Protein AF-A0A673GM98-F1 (afdb_monomer_lite)

Foldseek 3Di:
DVPVVVCVVCVVVVCCQAVPVQCDGNHHHVVVVVVVVVVVVVVVCVVVVVVVVVVVVVVVVADPPDGPDCVVVVCVPPVVVVVVCVVVVVVVVVVVVVVVPD

Sequence (102 aa):
MAKEDEKKETGEWKEFFWNPRTHELLGRTASSWGLILLFYLIFYTFLAGMFCLTMYVMLLTLDDYQPTWQDRLATPEKYKFVNLQFVTTTMSSICVLGTIHT

InterPro domains:
  IPR000402 Sodium/potassium-transporting ATPase subunit beta [PF00287] (4-76)
  IPR000402 Sodium/potassium-transporting ATPase subunit beta [PS00390] (13-33)
  IPR000402 Sodium/potassium-transporting ATPase subunit beta [PTHR11523] (5-76)
  IPR038702 Sodium/potassium-transporting ATPase subunit beta superfamily [G3DSA:2.60.40.1660] (2-94)

Radius of gyration: 34.13 Å; chains: 1; bounding box: 79×45×62 Å

Structure (mmCIF, N/CA/C/O backbone):
data_AF-A0A673GM98-F1
#
_entry.id   AF-A0A673GM98-F1
#
loop_
_atom_site.group_PDB
_atom_site.id
_atom_site.type_symbol
_atom_site.label_atom_id
_atom_site.label_alt_id
_atom_site.label_comp_id
_atom_site.label_asym_id
_atom_site.label_entity_id
_atom_site.label_seq_id
_atom_site.pdbx_PDB_ins_code
_atom_site.Cartn_x
_atom_site.Cartn_y
_atom_site.Cartn_z
_atom_site.occupancy
_atom_site.B_iso_or_equiv
_atom_site.auth_seq_id
_atom_site.auth_comp_id
_atom_site.auth_asym_id
_atom_site.auth_atom_id
_atom_site.pdbx_PDB_model_num
ATOM 1 N N . MET A 1 1 ? 16.444 -35.342 -35.842 1.00 52.28 1 MET A N 1
ATOM 2 C CA . MET A 1 1 ? 16.172 -34.044 -36.496 1.00 52.28 1 MET A CA 1
ATOM 3 C C . MET A 1 1 ? 15.362 -33.087 -35.608 1.00 52.28 1 MET A C 1
ATOM 5 O O . MET A 1 1 ? 15.507 -31.897 -35.782 1.00 52.28 1 MET A O 1
ATOM 9 N N . ALA A 1 2 ? 14.651 -33.547 -34.566 1.00 56.38 2 ALA A N 1
ATOM 10 C CA . ALA A 1 2 ? 13.834 -32.699 -33.675 1.00 56.38 2 ALA A CA 1
ATOM 11 C C . ALA A 1 2 ? 14.573 -31.747 -32.692 1.00 56.38 2 ALA A C 1
ATOM 13 O O . ALA A 1 2 ? 13.933 -31.162 -31.832 1.00 56.38 2 ALA A O 1
ATOM 14 N N . LYS A 1 3 ? 15.906 -31.601 -32.756 1.00 59.34 3 LYS A N 1
ATOM 15 C CA . LYS A 1 3 ? 16.669 -30.745 -31.813 1.00 59.34 3 LYS A CA 1
ATOM 16 C C . LYS A 1 3 ? 17.007 -29.357 -32.362 1.00 59.34 3 LYS A C 1
ATOM 18 O O . LYS A 1 3 ? 17.503 -28.519 -31.615 1.00 59.34 3 LYS A O 1
ATOM 23 N N . GLU A 1 4 ? 16.791 -29.124 -33.654 1.00 61.00 4 GLU A N 1
ATOM 24 C CA . GLU A 1 4 ? 17.175 -27.866 -34.303 1.00 61.00 4 GLU A CA 1
ATOM 25 C C . GLU A 1 4 ? 16.036 -26.840 -34.320 1.00 61.00 4 GLU A C 1
ATOM 27 O O . GLU A 1 4 ? 16.315 -25.645 -34.260 1.00 61.00 4 GLU A O 1
ATOM 32 N N . ASP A 1 5 ? 14.778 -27.286 -34.306 1.00 61.06 5 ASP A N 1
ATOM 33 C CA . ASP A 1 5 ? 13.604 -26.404 -34.354 1.00 61.06 5 ASP A CA 1
ATOM 34 C C . ASP A 1 5 ? 13.316 -25.754 -32.990 1.00 61.06 5 ASP A C 1
ATOM 36 O O . ASP A 1 5 ? 13.148 -24.538 -32.918 1.00 61.06 5 ASP A O 1
ATOM 40 N N . GLU A 1 6 ? 13.430 -26.507 -31.884 1.00 60.66 6 GLU A N 1
ATOM 41 C CA . GLU A 1 6 ? 13.336 -25.943 -30.524 1.00 60.66 6 GLU A CA 1
ATOM 42 C C . GLU A 1 6 ? 14.423 -24.890 -30.260 1.00 60.66 6 GLU A C 1
ATOM 44 O O . GLU A 1 6 ? 14.197 -23.903 -29.559 1.00 60.66 6 GLU A O 1
ATOM 49 N N . LYS A 1 7 ? 15.621 -25.069 -30.834 1.00 59.94 7 LYS A N 1
ATOM 50 C CA . LYS A 1 7 ? 16.749 -24.144 -30.650 1.00 59.94 7 LYS A CA 1
ATOM 51 C C . LYS A 1 7 ? 16.572 -22.835 -31.424 1.00 59.94 7 LYS A C 1
ATOM 53 O O . LYS A 1 7 ? 17.118 -21.819 -31.000 1.00 59.94 7 LYS A O 1
ATOM 58 N N . LYS A 1 8 ? 15.834 -22.859 -32.539 1.00 60.38 8 LYS A N 1
ATOM 59 C CA . LYS A 1 8 ? 15.504 -21.670 -33.339 1.00 60.38 8 LYS A CA 1
ATOM 60 C C . LYS A 1 8 ? 14.371 -20.872 -32.702 1.00 60.38 8 LYS A C 1
ATOM 62 O O . LYS A 1 8 ? 14.539 -19.672 -32.528 1.00 60.38 8 LYS A O 1
ATOM 67 N N . GLU A 1 9 ? 13.300 -21.531 -32.251 1.00 60.59 9 GLU A N 1
ATOM 68 C CA . GLU A 1 9 ? 12.210 -20.850 -31.530 1.00 60.59 9 GLU A CA 1
ATOM 69 C C . GLU A 1 9 ? 12.688 -20.244 -30.206 1.00 60.59 9 GLU A C 1
ATOM 71 O O . GLU A 1 9 ? 12.429 -19.076 -29.925 1.00 60.59 9 GLU A O 1
ATOM 76 N N . THR A 1 10 ? 13.445 -20.998 -29.401 1.00 61.91 10 THR A N 1
ATOM 77 C CA . THR A 1 10 ? 14.012 -20.461 -28.150 1.00 61.91 10 THR A CA 1
ATOM 78 C C . THR A 1 10 ? 15.080 -19.401 -28.400 1.00 61.91 10 THR A C 1
ATOM 80 O O . THR A 1 10 ? 15.248 -18.514 -27.566 1.00 61.91 10 THR A O 1
ATOM 83 N N . GLY A 1 11 ? 15.785 -19.475 -29.533 1.00 63.91 11 GLY A N 1
ATOM 84 C CA . GLY A 1 11 ? 16.722 -18.457 -29.997 1.00 63.91 11 GLY A CA 1
ATOM 85 C C . GLY A 1 11 ? 16.014 -17.141 -30.290 1.00 63.91 11 GLY A C 1
ATOM 86 O O . GLY A 1 11 ? 16.305 -16.154 -29.626 1.00 63.91 11 GLY A O 1
ATOM 87 N N . GLU A 1 12 ? 15.021 -17.142 -31.180 1.00 66.31 12 GLU A N 1
ATOM 88 C CA . GLU A 1 12 ? 14.277 -15.933 -31.556 1.00 66.31 12 GLU A CA 1
ATOM 89 C C . GLU A 1 12 ? 13.519 -15.308 -30.381 1.00 66.31 12 GLU A C 1
ATOM 91 O O . GLU A 1 12 ? 13.569 -14.094 -30.196 1.00 66.31 12 GLU A O 1
ATOM 96 N N . TRP A 1 13 ? 12.863 -16.108 -29.533 1.00 62.00 13 TRP A N 1
ATOM 97 C CA . TRP A 1 13 ? 12.127 -15.576 -28.378 1.00 62.00 13 TRP A CA 1
ATOM 98 C C . TRP A 1 13 ? 13.064 -14.940 -27.347 1.00 62.00 13 TRP A C 1
ATOM 100 O O . TRP A 1 13 ? 12.772 -13.892 -26.770 1.00 62.00 13 TRP A O 1
ATOM 110 N N . LYS A 1 14 ? 14.226 -15.558 -27.127 1.00 63.06 14 LYS A N 1
ATOM 111 C CA . LYS A 1 14 ? 15.236 -15.056 -26.195 1.00 63.06 14 LYS A CA 1
ATOM 112 C C . LYS A 1 14 ? 15.997 -13.865 -26.766 1.00 63.06 14 LYS A C 1
ATOM 114 O O . LYS A 1 14 ? 16.395 -13.009 -25.990 1.00 63.06 14 LYS A O 1
ATOM 119 N N . GLU A 1 15 ? 16.154 -13.781 -28.080 1.00 62.91 15 GLU A N 1
ATOM 120 C CA . GLU A 1 15 ? 16.800 -12.673 -28.791 1.00 62.91 15 GLU A CA 1
ATOM 121 C C . GLU A 1 15 ? 15.861 -11.458 -28.928 1.00 62.91 15 GLU A C 1
ATOM 123 O O . GLU A 1 15 ? 16.315 -10.320 -28.826 1.00 62.91 15 GLU A O 1
ATOM 128 N N . PHE A 1 16 ? 14.540 -11.683 -29.009 1.00 63.53 16 PHE A N 1
ATOM 129 C CA . PHE A 1 16 ? 13.502 -10.648 -28.881 1.00 63.53 16 PHE A CA 1
ATOM 130 C C . PHE A 1 16 ? 13.454 -10.041 -27.469 1.00 63.53 16 PHE A C 1
ATOM 132 O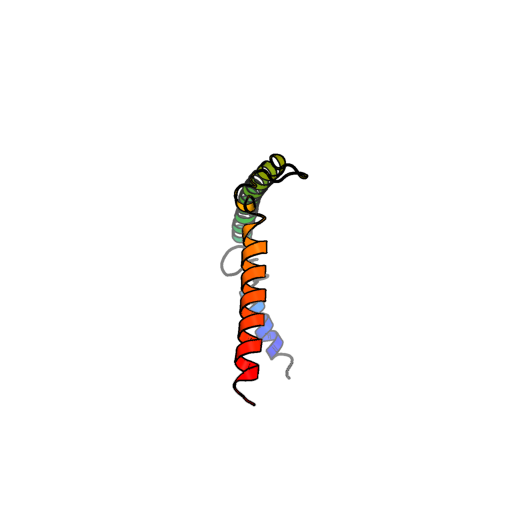 O . PHE A 1 16 ? 13.252 -8.836 -27.302 1.00 63.53 16 PHE A O 1
ATOM 139 N N . PHE A 1 17 ? 13.669 -10.867 -26.439 1.00 63.06 17 PHE A N 1
ATOM 140 C CA . PHE A 1 17 ? 13.786 -10.405 -25.055 1.00 63.06 17 PHE A CA 1
ATOM 141 C C . PHE A 1 17 ? 15.163 -9.810 -24.734 1.00 63.06 17 PHE A C 1
ATOM 143 O O . PHE A 1 17 ? 15.246 -8.874 -23.945 1.00 63.06 17 PHE A O 1
ATOM 150 N N . TRP A 1 18 ? 16.246 -10.341 -25.297 1.00 59.50 18 TRP A N 1
ATOM 151 C CA . TRP A 1 18 ? 17.609 -10.026 -24.883 1.00 59.50 18 TRP A CA 1
ATOM 152 C C . TRP A 1 18 ? 18.585 -10.096 -26.057 1.00 59.50 18 TRP A C 1
ATOM 154 O O . TRP A 1 18 ? 18.961 -11.183 -26.493 1.00 59.50 18 TRP A O 1
ATOM 164 N N . ASN A 1 19 ? 19.078 -8.939 -26.508 1.00 62.59 19 ASN A N 1
ATOM 165 C CA . ASN A 1 19 ? 20.177 -8.886 -27.470 1.00 62.59 19 ASN A CA 1
ATOM 166 C C . ASN A 1 19 ? 21.535 -8.857 -26.727 1.00 62.59 19 ASN A C 1
ATOM 168 O O . ASN A 1 19 ? 21.918 -7.811 -26.187 1.00 62.59 19 ASN A O 1
ATOM 172 N N . PRO A 1 20 ? 22.298 -9.970 -26.676 1.00 58.41 20 PRO A N 1
ATOM 173 C CA . PRO A 1 20 ? 23.524 -10.074 -25.877 1.00 58.41 20 PRO A CA 1
ATOM 174 C C . PRO A 1 20 ? 24.668 -9.181 -26.379 1.00 58.41 20 PRO A C 1
ATOM 176 O O . PRO A 1 20 ? 25.642 -8.985 -25.657 1.00 58.41 20 PRO A O 1
ATOM 179 N N . ARG A 1 21 ? 24.578 -8.634 -27.599 1.00 57.44 21 ARG A N 1
ATOM 180 C CA . ARG A 1 21 ? 25.607 -7.756 -28.175 1.00 57.44 21 ARG A CA 1
ATOM 181 C C . ARG A 1 21 ? 25.443 -6.286 -27.765 1.00 57.44 21 ARG A C 1
ATOM 183 O O . ARG A 1 21 ? 26.439 -5.570 -27.730 1.00 57.44 21 ARG A O 1
ATOM 190 N N . THR A 1 22 ? 24.226 -5.839 -27.451 1.00 57.53 22 THR A N 1
ATOM 191 C CA . THR A 1 22 ? 23.908 -4.421 -27.177 1.00 57.53 22 THR A CA 1
ATOM 192 C C . THR A 1 22 ? 23.175 -4.178 -25.853 1.00 57.53 22 THR A C 1
ATOM 194 O O . THR A 1 22 ? 23.020 -3.023 -25.465 1.00 57.53 22 THR A O 1
ATOM 197 N N . HIS A 1 23 ? 22.783 -5.229 -25.112 1.00 58.44 23 HIS A N 1
ATOM 198 C CA . HIS A 1 23 ? 22.020 -5.114 -23.854 1.00 58.44 23 HIS A CA 1
ATOM 199 C C . HIS A 1 23 ? 20.752 -4.246 -24.018 1.00 58.44 23 HIS A C 1
ATOM 201 O 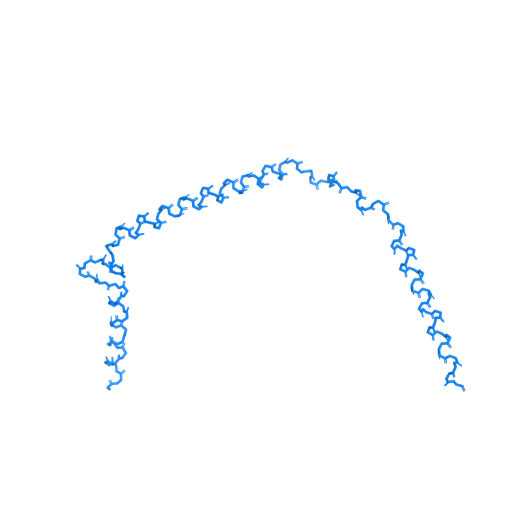O . HIS A 1 23 ? 20.419 -3.392 -23.188 1.00 58.44 23 HIS A O 1
ATOM 207 N N . GLU A 1 24 ? 20.038 -4.452 -25.121 1.00 58.88 24 GLU A N 1
ATOM 208 C CA . GLU A 1 24 ? 18.757 -3.807 -25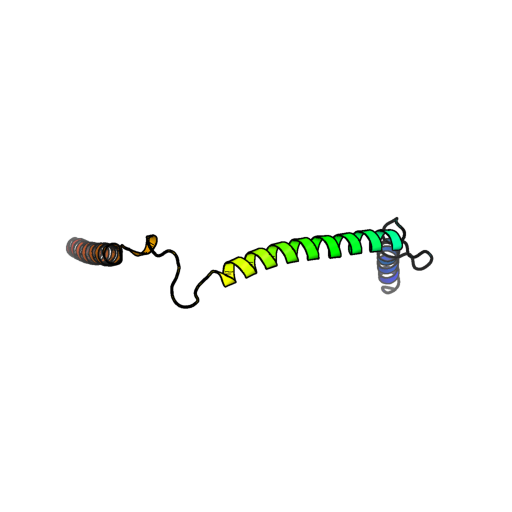.399 1.00 58.88 24 GLU A CA 1
ATOM 209 C C . GLU A 1 24 ? 17.629 -4.774 -25.024 1.00 58.88 24 GLU A C 1
ATOM 211 O O . GLU A 1 24 ? 17.556 -5.889 -25.539 1.00 58.88 24 GLU A O 1
ATOM 216 N N . LEU A 1 25 ? 16.778 -4.353 -24.086 1.00 58.16 25 LEU A N 1
ATOM 217 C CA . LEU A 1 25 ? 15.576 -5.069 -23.659 1.00 58.16 25 LEU A CA 1
ATOM 218 C C . LEU A 1 25 ? 14.396 -4.411 -24.380 1.00 58.16 25 LEU A C 1
ATOM 220 O O . LEU A 1 25 ? 14.116 -3.234 -24.143 1.00 58.16 25 LEU A O 1
ATOM 224 N N . LEU A 1 26 ? 13.721 -5.145 -25.270 1.00 60.94 26 LEU A N 1
ATOM 225 C CA . LEU A 1 26 ? 12.460 -4.718 -25.900 1.00 60.94 26 LEU A CA 1
ATOM 226 C C . LEU A 1 26 ? 12.520 -3.319 -26.563 1.00 60.94 26 LEU A C 1
ATOM 228 O O . LEU A 1 26 ? 11.603 -2.509 -26.423 1.00 60.94 26 LEU A O 1
ATOM 232 N N . GLY A 1 27 ? 13.614 -3.008 -27.268 1.00 59.72 27 GLY A N 1
ATOM 233 C CA . GLY A 1 27 ? 13.735 -1.783 -28.076 1.00 59.72 27 GLY A CA 1
ATOM 234 C C . GLY A 1 27 ? 14.174 -0.512 -27.331 1.00 59.72 27 GLY A C 1
ATOM 235 O O . GLY A 1 27 ? 14.153 0.570 -27.918 1.00 59.72 27 GLY A O 1
ATOM 236 N N . ARG A 1 28 ? 14.608 -0.606 -26.064 1.00 62.75 28 ARG A N 1
ATOM 237 C CA . ARG A 1 28 ? 15.351 0.466 -25.370 1.00 62.75 28 ARG A CA 1
ATOM 238 C C . ARG A 1 28 ? 16.570 -0.077 -24.624 1.00 62.75 28 ARG A C 1
ATOM 240 O O . ARG A 1 28 ? 16.584 -1.210 -24.150 1.00 62.75 28 ARG A O 1
ATOM 247 N N . THR A 1 29 ? 17.589 0.768 -24.463 1.00 66.69 29 THR A N 1
ATOM 248 C CA . THR A 1 29 ? 18.783 0.466 -23.660 1.00 66.69 29 THR A CA 1
ATOM 249 C C . THR A 1 29 ? 18.379 0.079 -22.233 1.00 66.69 29 THR A C 1
ATOM 251 O O . THR A 1 29 ? 17.643 0.834 -21.580 1.00 66.69 29 THR A O 1
ATOM 254 N N . ALA A 1 30 ? 18.899 -1.047 -21.726 1.00 69.69 30 ALA A N 1
ATOM 255 C CA . ALA A 1 30 ? 18.608 -1.575 -20.385 1.00 69.69 30 ALA A CA 1
ATOM 256 C C . ALA A 1 30 ? 18.812 -0.548 -19.255 1.00 69.69 30 ALA A C 1
ATOM 258 O O . ALA A 1 30 ? 18.130 -0.601 -18.235 1.00 69.69 30 ALA A O 1
ATOM 259 N N . SER A 1 31 ? 19.695 0.436 -19.457 1.00 68.62 31 SER A N 1
ATOM 260 C CA . SER A 1 31 ? 19.916 1.545 -18.521 1.00 68.62 31 SER A CA 1
ATOM 261 C C . SER A 1 31 ? 18.648 2.375 -18.264 1.00 68.62 31 SER A C 1
ATOM 263 O O . SER A 1 31 ? 18.312 2.641 -17.113 1.00 68.62 31 SER A O 1
ATOM 265 N N . SER A 1 32 ? 17.890 2.729 -19.308 1.00 77.06 32 SER A N 1
ATOM 266 C CA . SER A 1 32 ? 16.657 3.516 -19.146 1.00 77.06 32 SER A CA 1
ATOM 267 C C . SER A 1 32 ? 15.532 2.707 -18.497 1.00 77.06 32 SER A C 1
ATOM 269 O O . SER A 1 32 ? 14.785 3.230 -17.675 1.00 77.06 32 SER A O 1
ATOM 271 N N . TRP A 1 33 ? 15.462 1.414 -18.811 1.00 80.25 33 TRP A N 1
ATOM 272 C CA . TRP A 1 33 ? 14.527 0.472 -18.199 1.00 80.25 33 TRP A CA 1
ATOM 273 C C . TRP A 1 33 ? 14.805 0.289 -16.706 1.00 80.25 33 TRP A C 1
ATOM 275 O O . TRP A 1 33 ? 13.888 0.367 -15.891 1.00 80.25 33 TRP A O 1
ATOM 285 N N . GLY A 1 34 ? 16.079 0.125 -16.341 1.00 81.50 34 GLY A N 1
ATOM 286 C CA . GLY A 1 34 ? 16.513 0.068 -14.949 1.00 81.50 34 GLY A CA 1
ATOM 287 C C . GLY A 1 34 ? 16.180 1.349 -14.186 1.00 81.50 34 GLY A C 1
ATOM 288 O O . GLY A 1 34 ? 15.669 1.270 -13.075 1.00 81.50 34 GLY A O 1
ATOM 289 N N . LEU A 1 35 ? 16.386 2.523 -14.793 1.00 83.12 35 LEU A N 1
ATOM 290 C CA . LEU A 1 35 ? 16.034 3.810 -14.183 1.00 83.12 35 LEU A CA 1
ATOM 291 C C . LEU A 1 35 ? 14.523 3.964 -13.955 1.00 83.12 35 LEU A C 1
ATOM 293 O O . LEU A 1 35 ? 14.123 4.429 -12.891 1.00 83.12 35 LEU A O 1
ATOM 297 N N . ILE A 1 36 ? 13.682 3.542 -14.907 1.00 88.19 36 ILE A N 1
ATOM 298 C CA . ILE A 1 36 ? 12.217 3.579 -14.757 1.00 88.19 36 ILE A CA 1
ATOM 299 C C . ILE A 1 36 ? 11.765 2.621 -13.649 1.00 88.19 36 ILE A C 1
ATOM 301 O O . ILE A 1 36 ? 10.967 3.011 -12.797 1.00 88.19 36 ILE A O 1
ATOM 305 N N . LEU A 1 37 ? 12.296 1.394 -13.613 1.00 88.31 37 LEU A N 1
ATOM 306 C CA . LEU A 1 37 ? 11.957 0.420 -12.572 1.00 88.31 37 LEU A CA 1
ATOM 307 C C . LEU A 1 37 ? 12.437 0.859 -11.189 1.00 88.31 37 LEU A C 1
ATOM 309 O O . LEU A 1 37 ? 11.686 0.752 -10.224 1.00 88.31 37 LEU A O 1
ATOM 313 N N . LEU A 1 38 ? 13.656 1.386 -11.082 1.00 89.38 38 LEU A N 1
ATOM 314 C CA . LEU A 1 38 ? 14.204 1.885 -9.823 1.00 89.38 38 LEU A CA 1
ATOM 315 C C . LEU A 1 38 ? 13.399 3.081 -9.306 1.00 89.38 38 LEU A C 1
ATOM 317 O O . LEU A 1 38 ? 13.077 3.133 -8.119 1.00 89.38 38 LEU A O 1
ATOM 321 N N . PHE A 1 39 ? 13.015 4.001 -10.195 1.00 90.88 39 PHE A N 1
ATOM 322 C CA . PHE A 1 39 ? 12.132 5.113 -9.851 1.00 90.88 39 PHE A CA 1
ATOM 323 C C . PHE A 1 39 ? 10.778 4.618 -9.327 1.00 90.88 39 PHE A C 1
ATOM 325 O O . PHE A 1 39 ? 10.348 5.044 -8.255 1.00 90.88 39 PHE A O 1
ATOM 332 N N . TYR A 1 40 ? 10.138 3.677 -10.029 1.00 92.38 40 TYR A N 1
ATOM 333 C CA . TYR A 1 40 ? 8.875 3.079 -9.592 1.00 92.38 40 TYR A CA 1
ATOM 334 C C . TYR A 1 40 ? 9.026 2.342 -8.252 1.00 92.38 40 TYR A C 1
ATOM 336 O O . TYR A 1 40 ? 8.208 2.539 -7.362 1.00 92.38 40 TYR A O 1
ATOM 344 N N . LEU A 1 41 ? 10.082 1.556 -8.039 1.00 94.75 41 LEU A N 1
ATOM 345 C CA . LEU A 1 41 ? 10.274 0.847 -6.769 1.00 94.75 41 LEU A CA 1
ATOM 346 C C . LEU A 1 41 ? 10.414 1.799 -5.580 1.00 94.75 41 LEU A C 1
ATOM 348 O O . LEU A 1 41 ? 9.750 1.595 -4.563 1.00 94.75 41 LEU A O 1
ATOM 352 N N . ILE A 1 42 ? 11.231 2.849 -5.697 1.00 95.88 42 ILE A N 1
ATOM 353 C CA . ILE A 1 42 ? 11.400 3.837 -4.621 1.00 95.88 42 ILE A CA 1
ATOM 354 C C . ILE A 1 42 ? 10.083 4.577 -4.374 1.00 95.88 42 ILE A C 1
ATOM 356 O O . ILE A 1 42 ? 9.652 4.703 -3.228 1.00 95.88 42 ILE A O 1
ATOM 360 N N . PHE A 1 43 ? 9.413 5.017 -5.440 1.00 95.50 43 PHE A N 1
ATOM 361 C CA . PHE A 1 43 ? 8.151 5.744 -5.344 1.00 95.50 43 PHE A CA 1
ATOM 362 C C . PHE A 1 43 ? 7.047 4.912 -4.676 1.00 95.50 43 PHE A C 1
ATOM 364 O O . PHE A 1 43 ? 6.406 5.377 -3.733 1.00 95.50 43 PHE A O 1
ATOM 371 N N . TYR A 1 44 ? 6.858 3.662 -5.104 1.00 94.81 44 TYR A N 1
ATOM 372 C CA . TYR A 1 44 ? 5.845 2.777 -4.526 1.00 94.81 44 TYR A CA 1
ATOM 373 C C . TYR A 1 44 ? 6.200 2.334 -3.107 1.00 94.81 44 TYR A C 1
ATOM 375 O O . TYR A 1 44 ? 5.300 2.220 -2.282 1.00 94.81 44 TYR A O 1
ATOM 383 N N . THR A 1 45 ? 7.483 2.148 -2.782 1.00 96.56 45 THR A N 1
ATOM 384 C CA . THR A 1 45 ? 7.906 1.846 -1.403 1.00 96.56 45 THR A CA 1
ATOM 385 C C . THR A 1 45 ? 7.655 3.034 -0.480 1.00 96.56 45 THR A C 1
ATOM 387 O O . THR A 1 45 ? 7.203 2.841 0.644 1.00 96.56 45 THR A O 1
ATOM 390 N N . PHE A 1 46 ? 7.880 4.266 -0.945 1.00 96.62 46 PHE A N 1
ATOM 391 C CA . PHE A 1 46 ? 7.567 5.467 -0.171 1.00 96.62 46 PHE A CA 1
ATOM 392 C C . PHE A 1 46 ? 6.057 5.634 0.040 1.00 96.62 46 PHE A C 1
ATOM 394 O O . PHE A 1 46 ? 5.622 5.880 1.164 1.00 96.62 46 PHE A O 1
ATOM 401 N N . LEU A 1 47 ? 5.243 5.432 -1.004 1.00 96.31 47 LEU A N 1
ATOM 402 C CA . LEU A 1 47 ? 3.781 5.456 -0.887 1.00 96.31 47 LEU A CA 1
ATOM 403 C C . LEU A 1 47 ? 3.257 4.363 0.050 1.00 96.31 47 LEU A C 1
ATOM 405 O O . LEU A 1 47 ? 2.452 4.649 0.935 1.00 96.31 47 LEU A O 1
ATOM 409 N N . ALA A 1 48 ? 3.734 3.129 -0.112 1.00 96.62 48 ALA A N 1
ATOM 410 C CA . ALA A 1 48 ? 3.377 2.015 0.759 1.00 96.62 48 ALA A CA 1
ATOM 411 C C . ALA A 1 48 ? 3.850 2.262 2.195 1.00 96.62 48 ALA A C 1
ATOM 413 O O . ALA A 1 48 ? 3.111 1.994 3.132 1.00 96.62 48 ALA A O 1
ATOM 414 N N . GLY A 1 49 ? 5.042 2.831 2.378 1.00 96.50 49 GLY A N 1
ATOM 415 C CA . GLY A 1 49 ? 5.591 3.199 3.678 1.00 96.50 49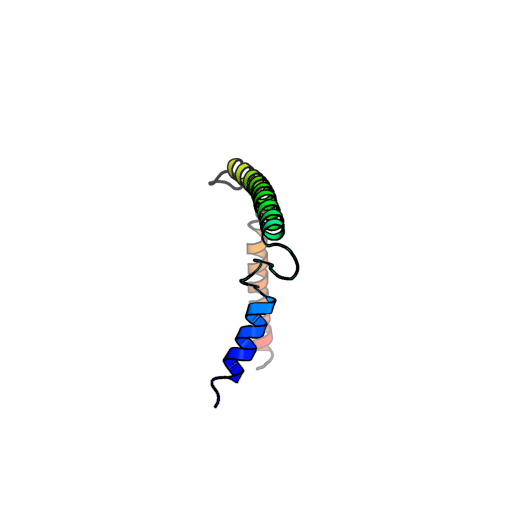 GLY A CA 1
ATOM 416 C C . GLY A 1 49 ? 4.744 4.251 4.386 1.00 96.50 49 GLY A C 1
ATOM 417 O O . GLY A 1 49 ? 4.373 4.046 5.536 1.00 96.50 49 GLY A O 1
ATOM 418 N N . MET A 1 50 ? 4.367 5.332 3.699 1.00 94.50 50 MET A N 1
ATOM 419 C CA . MET A 1 50 ? 3.471 6.360 4.245 1.00 94.50 50 MET A CA 1
ATOM 420 C C . MET A 1 50 ? 2.090 5.789 4.582 1.00 94.50 50 MET A C 1
ATOM 422 O O . MET A 1 50 ? 1.538 6.087 5.641 1.00 94.50 50 MET A O 1
ATOM 426 N N . PHE A 1 51 ? 1.552 4.918 3.729 1.00 95.38 51 PHE A N 1
ATOM 427 C CA . PHE A 1 51 ? 0.295 4.224 3.994 1.00 95.38 51 PHE A CA 1
A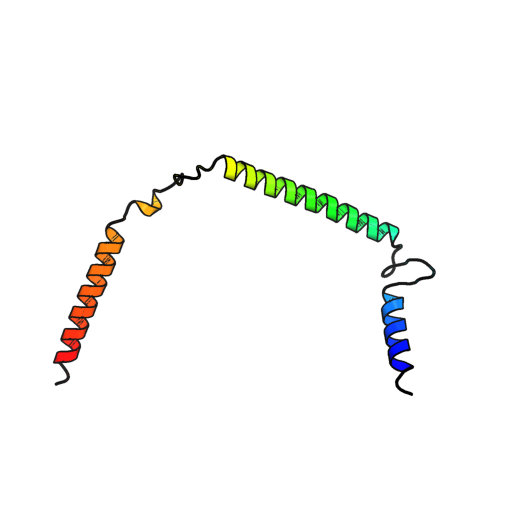TOM 428 C C . PHE A 1 51 ? 0.392 3.324 5.237 1.00 95.38 51 PHE A C 1
ATOM 430 O O . PHE A 1 51 ? -0.381 3.487 6.181 1.00 95.38 51 PHE A O 1
ATOM 437 N N . CYS A 1 52 ? 1.391 2.442 5.294 1.00 96.50 52 CYS A N 1
ATOM 438 C CA . CYS A 1 52 ? 1.651 1.575 6.441 1.00 96.50 52 CYS A CA 1
ATOM 439 C C . CYS A 1 52 ? 1.924 2.370 7.722 1.00 96.50 52 CYS A C 1
ATOM 441 O O . CYS A 1 52 ? 1.458 1.967 8.781 1.00 96.50 52 CYS A O 1
ATOM 443 N N . LEU A 1 53 ? 2.617 3.510 7.643 1.00 95.62 53 LEU A N 1
ATOM 444 C CA . LEU A 1 53 ? 2.857 4.402 8.779 1.00 95.62 53 LEU A CA 1
ATOM 445 C C . LEU A 1 53 ? 1.536 4.935 9.340 1.00 95.62 53 LEU A C 1
ATOM 447 O O . LEU A 1 53 ? 1.315 4.856 10.544 1.00 95.62 53 LEU A O 1
ATOM 451 N N . THR A 1 54 ? 0.640 5.440 8.488 1.00 95.19 54 THR A N 1
ATOM 452 C CA . THR A 1 54 ? -0.676 5.915 8.952 1.00 95.19 54 THR A CA 1
ATOM 453 C C . THR A 1 54 ? -1.522 4.789 9.551 1.00 95.19 54 THR A C 1
ATOM 455 O O . THR A 1 54 ? -2.162 5.001 10.580 1.00 95.19 54 THR A O 1
ATOM 458 N N . MET A 1 55 ? -1.455 3.575 8.990 1.00 94.38 55 MET A N 1
ATOM 459 C CA . MET A 1 55 ? -2.067 2.387 9.598 1.00 94.38 55 MET A CA 1
ATOM 460 C C . MET A 1 55 ? -1.457 2.049 10.961 1.00 94.38 55 MET A C 1
ATOM 462 O O . MET A 1 55 ? -2.182 1.788 11.915 1.00 94.38 55 MET A O 1
ATOM 466 N N . TYR A 1 56 ? -0.131 2.087 11.079 1.00 94.44 56 TYR A N 1
ATOM 467 C CA . TYR A 1 56 ? 0.578 1.795 12.321 1.00 94.44 56 TYR A CA 1
ATOM 468 C C . TYR A 1 56 ? 0.246 2.807 13.420 1.00 94.44 56 TYR A C 1
ATOM 470 O O . TYR A 1 56 ? -0.044 2.420 14.546 1.00 94.44 56 TYR A O 1
ATOM 478 N N . VAL A 1 57 ? 0.209 4.101 13.092 1.00 95.00 57 VAL A N 1
ATOM 479 C CA . VAL A 1 57 ? -0.196 5.151 14.038 1.00 95.00 57 VAL A CA 1
ATOM 480 C C . VAL A 1 57 ? -1.632 4.938 14.513 1.00 95.00 57 VAL A C 1
ATOM 482 O O . VAL A 1 57 ? -1.894 5.074 15.703 1.00 95.00 57 VAL A O 1
ATOM 485 N N . MET A 1 58 ? -2.553 4.551 13.625 1.00 90.56 58 MET A N 1
ATOM 486 C CA . MET A 1 58 ? -3.919 4.206 14.027 1.00 90.56 58 MET A CA 1
ATOM 487 C C . MET A 1 58 ? -3.937 3.033 15.021 1.00 90.56 58 MET A C 1
ATOM 489 O O . MET A 1 58 ? -4.663 3.089 16.010 1.00 90.56 58 MET A O 1
ATOM 493 N N . LEU A 1 59 ? -3.109 2.005 14.811 1.00 88.88 59 LEU A N 1
ATOM 494 C CA . LEU A 1 59 ? -2.994 0.880 15.747 1.00 88.88 59 LEU A CA 1
ATOM 495 C C . LEU A 1 59 ? -2.416 1.298 17.103 1.00 88.88 59 LEU A C 1
ATOM 497 O O . LEU A 1 59 ? -2.883 0.810 18.121 1.00 88.88 59 LEU A O 1
ATOM 501 N N . LEU A 1 60 ? -1.477 2.249 17.143 1.00 89.19 60 LEU A N 1
ATOM 502 C CA . LEU A 1 60 ? -0.962 2.795 18.407 1.00 89.19 60 LEU A CA 1
ATOM 503 C C . LEU A 1 60 ? -2.027 3.543 19.223 1.00 89.19 60 LEU A C 1
ATOM 505 O O . LEU A 1 60 ? -1.871 3.696 20.431 1.00 89.19 60 LEU A O 1
ATOM 509 N N . THR A 1 61 ? -3.085 4.039 18.580 1.00 87.06 61 THR A N 1
ATOM 510 C CA . THR A 1 61 ? -4.207 4.698 19.272 1.00 87.06 61 THR A CA 1
ATOM 511 C C . THR A 1 61 ? -5.284 3.724 19.755 1.00 87.06 61 THR A C 1
ATOM 513 O O . THR A 1 61 ? -6.235 4.156 20.406 1.00 87.06 61 THR A O 1
ATOM 516 N N . LEU A 1 62 ? -5.160 2.434 19.432 1.00 84.88 62 LEU A N 1
ATOM 517 C CA . LEU A 1 62 ? -6.138 1.401 19.757 1.00 84.88 62 LEU A CA 1
ATOM 518 C C . LEU A 1 62 ? -5.674 0.617 20.996 1.00 84.88 62 LEU A C 1
ATOM 520 O O . LEU A 1 62 ? -4.520 0.213 21.081 1.00 84.88 62 LEU A O 1
ATOM 524 N N . ASP A 1 63 ? -6.569 0.434 21.968 1.00 81.25 63 ASP A N 1
ATOM 525 C CA . ASP A 1 63 ? -6.311 -0.350 23.181 1.00 81.25 63 ASP A CA 1
ATOM 526 C C . ASP A 1 63 ? -6.566 -1.846 22.924 1.00 81.25 63 ASP A C 1
ATOM 528 O O . ASP A 1 63 ? -7.615 -2.214 22.391 1.00 81.25 63 ASP A O 1
ATOM 532 N N . ASP A 1 64 ? -5.625 -2.713 23.313 1.00 83.19 64 ASP A N 1
ATOM 533 C CA . ASP A 1 64 ? -5.700 -4.162 23.061 1.00 83.19 64 ASP A CA 1
ATOM 534 C C . ASP A 1 64 ? -6.809 -4.872 23.862 1.00 83.19 64 ASP A C 1
ATOM 536 O O . ASP A 1 64 ? -7.209 -5.989 23.519 1.00 83.19 64 ASP A O 1
ATOM 540 N N . TYR A 1 65 ? -7.311 -4.261 24.940 1.00 81.50 65 TYR A N 1
ATOM 541 C CA . TYR A 1 65 ? -8.215 -4.912 25.889 1.00 81.50 65 TYR A CA 1
ATOM 542 C C . TYR A 1 65 ? -9.674 -4.476 25.748 1.00 81.50 65 TYR A C 1
ATOM 544 O O . TYR A 1 65 ? -10.569 -5.263 26.077 1.00 81.50 65 TYR A O 1
ATOM 552 N N . GLN A 1 66 ? -9.958 -3.258 25.284 1.00 80.06 66 GLN A N 1
ATOM 553 C CA . GLN A 1 66 ? -11.324 -2.741 25.149 1.00 80.06 66 GLN A CA 1
ATOM 554 C C . GLN A 1 66 ? -11.534 -2.018 23.805 1.00 80.06 66 GLN A C 1
ATOM 556 O O . GLN A 1 66 ? -10.871 -1.020 23.527 1.00 80.06 66 GLN A O 1
ATOM 561 N N . PRO A 1 67 ? -12.507 -2.444 22.972 1.00 83.19 67 PRO A N 1
ATOM 562 C CA . PRO A 1 67 ? -12.784 -1.764 21.711 1.00 83.19 67 PRO A CA 1
ATOM 563 C C . PRO A 1 67 ? -13.408 -0.384 21.955 1.00 83.19 67 PRO A C 1
ATOM 565 O O . PRO A 1 67 ? -14.353 -0.252 22.737 1.00 83.19 67 PRO A O 1
ATOM 568 N N . THR A 1 68 ? -12.908 0.628 21.238 1.00 78.56 68 THR A N 1
ATOM 569 C CA . THR A 1 68 ? -13.251 2.054 21.412 1.00 78.56 68 THR A CA 1
ATOM 570 C C . THR A 1 68 ? -14.734 2.367 21.202 1.00 78.56 68 THR A C 1
ATOM 572 O O . THR A 1 68 ? -15.273 3.248 21.863 1.00 78.56 68 THR A O 1
ATOM 575 N N . TRP A 1 69 ? -15.409 1.650 20.299 1.00 78.19 69 TRP A N 1
ATOM 576 C CA . TRP A 1 69 ? -16.805 1.914 19.940 1.00 78.19 69 TRP A CA 1
ATOM 577 C C . TRP A 1 69 ? -17.640 0.638 20.062 1.00 78.19 69 TRP A C 1
ATOM 579 O O . TRP A 1 69 ? -17.494 -0.285 19.261 1.00 78.19 69 TRP A O 1
ATOM 589 N N . GLN A 1 70 ? -18.536 0.589 21.052 1.00 77.81 70 GLN A N 1
ATOM 590 C CA . GLN A 1 70 ? -19.403 -0.569 21.336 1.00 77.81 70 GLN A CA 1
ATOM 591 C C . GLN A 1 70 ? -20.902 -0.269 21.179 1.00 77.81 70 GLN A C 1
ATOM 593 O O . GLN A 1 70 ? -21.739 -1.133 21.437 1.00 77.81 70 GLN A O 1
ATOM 598 N N . ASP A 1 71 ? -21.274 0.909 20.673 1.00 77.69 71 ASP A N 1
ATOM 599 C CA . ASP A 1 71 ? -22.679 1.340 20.560 1.00 77.69 71 ASP A CA 1
ATOM 600 C C . ASP A 1 71 ? -23.537 0.429 19.664 1.00 77.69 71 ASP A C 1
ATOM 602 O O . ASP A 1 71 ? -24.757 0.354 19.804 1.00 77.69 71 ASP A O 1
ATOM 606 N N . ARG A 1 72 ? -22.907 -0.314 18.745 1.00 71.75 72 ARG A N 1
ATOM 607 C CA . ARG A 1 72 ? -23.576 -1.312 17.891 1.00 71.75 72 ARG A CA 1
ATOM 608 C C . ARG A 1 72 ? -23.925 -2.610 18.634 1.00 71.75 72 ARG A C 1
ATOM 610 O O . ARG A 1 72 ? -24.755 -3.369 18.145 1.00 71.75 72 ARG A O 1
ATOM 617 N N . LEU A 1 73 ? -23.321 -2.864 19.796 1.00 64.81 73 LEU A N 1
ATOM 618 C CA . LEU A 1 73 ? -23.491 -4.086 20.593 1.00 64.81 73 LEU A CA 1
ATOM 619 C C . LEU A 1 73 ? -24.459 -3.900 21.774 1.00 64.81 73 LEU A C 1
ATOM 621 O O . LEU A 1 73 ? -24.781 -4.864 22.461 1.00 64.81 73 LEU A O 1
ATOM 625 N N . ALA A 1 74 ? -24.987 -2.689 21.979 1.00 63.28 74 ALA A N 1
ATOM 626 C CA . ALA A 1 74 ? -25.812 -2.316 23.132 1.00 63.28 74 ALA A CA 1
ATOM 627 C C . ALA A 1 74 ? -27.190 -3.009 23.224 1.00 63.28 74 ALA A C 1
ATOM 629 O O . ALA A 1 74 ? -27.952 -2.736 24.147 1.00 63.28 74 ALA A O 1
ATOM 630 N N . THR A 1 75 ? -27.546 -3.913 22.302 1.00 67.56 75 THR A N 1
ATOM 631 C CA . THR A 1 75 ? -28.817 -4.661 22.372 1.00 67.56 75 THR A CA 1
ATOM 632 C C . THR A 1 75 ? -28.616 -6.166 22.552 1.00 67.56 75 THR A C 1
ATOM 634 O O . THR A 1 75 ? -29.130 -6.933 21.738 1.00 67.56 75 THR A O 1
ATOM 637 N N . PRO A 1 76 ? -27.947 -6.625 23.633 1.00 64.00 76 PRO A N 1
ATOM 638 C CA . PRO A 1 76 ? -27.659 -8.041 23.822 1.00 64.00 76 PRO A CA 1
ATOM 639 C C . PRO A 1 76 ? -28.890 -8.936 23.925 1.00 64.00 76 PRO A C 1
ATOM 641 O O . PRO A 1 76 ? -28.872 -10.134 23.647 1.00 64.00 76 PRO A O 1
ATOM 644 N N . GLU A 1 77 ? -29.995 -8.324 24.312 1.00 66.69 77 GLU A N 1
ATOM 645 C CA . GLU A 1 77 ? -31.226 -9.013 24.629 1.00 66.69 77 GLU A CA 1
ATOM 646 C C . GLU A 1 77 ? -32.088 -9.270 23.387 1.00 66.69 77 GLU A C 1
ATOM 648 O O . GLU A 1 77 ? -32.691 -10.336 23.259 1.00 66.69 77 GLU A O 1
ATOM 653 N N . LYS A 1 78 ? -32.102 -8.354 22.408 1.00 64.00 78 LYS A N 1
ATOM 654 C CA . LYS A 1 78 ? -33.053 -8.423 21.284 1.00 64.00 78 LYS A CA 1
ATOM 655 C C . LYS A 1 78 ? -32.843 -9.651 20.402 1.00 64.00 78 LYS A C 1
ATOM 657 O O . LYS A 1 78 ? -33.814 -10.295 20.023 1.00 64.00 78 LYS A O 1
ATOM 662 N N . TYR A 1 79 ? -31.602 -10.026 20.110 1.00 61.16 79 TYR A N 1
ATOM 663 C CA . TYR A 1 79 ? -31.321 -11.200 19.277 1.00 61.16 79 TYR A CA 1
ATOM 664 C C . TYR A 1 79 ? -31.539 -12.529 20.007 1.00 61.16 79 TYR A C 1
ATOM 666 O O . TYR A 1 79 ? -31.880 -13.518 19.356 1.00 61.16 79 TYR A O 1
ATOM 674 N N . LYS A 1 80 ? -31.413 -12.555 21.341 1.00 64.50 80 LYS A N 1
ATOM 675 C CA . LYS A 1 80 ? -31.728 -13.735 22.160 1.00 64.50 80 LYS A CA 1
ATOM 676 C C . LYS A 1 80 ? -33.240 -13.970 22.224 1.00 64.50 80 LYS A C 1
ATOM 678 O O . LYS A 1 80 ? -33.687 -15.104 22.077 1.00 64.50 80 LYS A O 1
ATOM 683 N N . PHE A 1 81 ? -34.025 -12.900 22.358 1.00 61.50 81 PHE A N 1
ATOM 684 C CA . PHE A 1 81 ? -35.489 -12.966 22.362 1.00 61.50 81 PHE A CA 1
ATOM 685 C C . PHE A 1 81 ? -36.088 -13.216 20.968 1.00 61.50 81 PHE A C 1
ATOM 687 O O . PHE A 1 81 ? -37.005 -14.024 20.854 1.00 61.50 81 PHE A O 1
ATOM 694 N N . VAL A 1 82 ? -35.552 -12.612 19.900 1.00 64.31 82 VAL A N 1
ATOM 695 C CA . VAL A 1 82 ? -36.031 -12.844 18.521 1.00 64.31 82 VAL A CA 1
ATOM 696 C C . VAL A 1 82 ? -35.718 -14.265 18.042 1.00 64.31 82 VAL A C 1
ATOM 698 O O . VAL A 1 82 ? -36.609 -14.911 17.498 1.00 64.31 82 VAL A O 1
ATOM 701 N N . ASN A 1 83 ? -34.513 -14.804 18.291 1.00 63.47 83 ASN A N 1
ATOM 702 C CA . ASN A 1 83 ? -34.219 -16.205 17.946 1.00 63.47 83 ASN A CA 1
ATOM 703 C C . ASN A 1 83 ? -35.056 -17.186 18.771 1.00 63.47 83 ASN A C 1
ATOM 705 O O . ASN A 1 83 ? -35.552 -18.162 18.219 1.00 63.47 83 ASN A O 1
ATOM 709 N N . LEU A 1 84 ? -35.262 -16.931 20.068 1.00 61.28 84 LEU A N 1
ATOM 710 C CA . LEU A 1 84 ? -36.078 -17.813 20.901 1.00 61.28 84 LEU A CA 1
ATOM 711 C C . LEU A 1 84 ? -37.551 -17.793 20.472 1.00 61.28 84 LEU A C 1
ATOM 713 O O . LEU A 1 84 ? -38.145 -18.857 20.371 1.00 61.28 84 LEU A O 1
ATOM 717 N N . GLN A 1 85 ? -38.121 -16.627 20.143 1.00 60.09 85 GLN A N 1
ATOM 718 C CA . GLN A 1 85 ? -39.476 -16.533 19.585 1.00 60.09 85 GLN A CA 1
ATOM 719 C C . GLN A 1 85 ? -39.590 -17.198 18.209 1.00 60.09 85 GLN A C 1
ATOM 721 O O . GLN A 1 85 ? -40.597 -17.845 17.931 1.00 60.09 85 GLN A O 1
ATOM 726 N N . PHE A 1 86 ? -38.571 -17.090 17.351 1.00 60.84 86 PHE A N 1
ATOM 727 C CA . PHE A 1 86 ? -38.572 -17.764 16.051 1.00 60.84 86 PHE A CA 1
ATOM 728 C C . PHE A 1 86 ? -38.476 -19.289 16.211 1.00 60.84 86 PHE A C 1
ATOM 730 O O . PHE A 1 86 ? -39.198 -20.023 15.543 1.00 60.84 86 PHE A O 1
ATOM 737 N N . VAL A 1 87 ? -37.667 -19.785 17.152 1.00 63.16 87 VAL A N 1
ATOM 738 C CA . VAL A 1 87 ? -37.548 -21.221 17.458 1.00 63.16 87 VAL A CA 1
ATOM 739 C C . VAL A 1 87 ? -38.819 -21.763 18.122 1.00 63.16 87 VAL A C 1
ATOM 741 O O . VAL A 1 87 ? -39.310 -22.809 17.711 1.00 63.16 87 VAL A O 1
ATOM 744 N N . THR A 1 88 ? -39.427 -21.057 19.079 1.00 61.47 88 THR A N 1
ATOM 745 C CA . THR A 1 88 ? -40.687 -21.511 19.699 1.00 61.47 88 THR A CA 1
ATOM 746 C C . THR A 1 88 ? -41.868 -21.431 18.732 1.00 61.47 88 THR A C 1
ATOM 748 O O . THR A 1 88 ? -42.712 -22.327 18.734 1.00 61.47 88 THR A O 1
ATOM 751 N N . THR A 1 89 ? -41.923 -20.416 17.863 1.00 60.84 89 THR A N 1
ATOM 752 C CA . THR A 1 89 ? -42.986 -20.270 16.850 1.00 60.84 89 THR A CA 1
ATOM 753 C C . THR A 1 89 ? -42.850 -21.300 15.730 1.00 60.84 89 THR A C 1
ATOM 755 O O . THR A 1 89 ? -43.858 -21.861 15.295 1.00 60.84 89 THR A O 1
ATOM 758 N N . THR A 1 90 ? -41.627 -21.615 15.287 1.00 62.75 90 THR A N 1
ATOM 759 C CA . THR A 1 90 ? -41.396 -22.668 14.281 1.00 62.75 90 THR A CA 1
ATOM 760 C C . THR A 1 90 ? -41.648 -24.060 14.859 1.00 62.75 90 THR A C 1
ATOM 762 O O . THR A 1 90 ? -42.356 -24.837 14.229 1.00 62.75 90 THR A O 1
ATOM 765 N N . MET A 1 91 ? -41.198 -24.361 16.084 1.00 58.75 91 MET A N 1
ATOM 766 C CA . MET A 1 91 ? -41.498 -25.639 16.756 1.00 58.75 91 MET A CA 1
ATOM 767 C C . MET A 1 91 ? -43.009 -25.829 16.983 1.00 58.75 91 MET A C 1
ATOM 769 O O . MET A 1 91 ? -43.534 -26.916 16.750 1.00 58.75 91 MET A O 1
ATOM 773 N N . SER A 1 92 ? -43.732 -24.765 17.354 1.00 60.47 92 SER A N 1
ATOM 774 C CA . SER A 1 92 ? -45.197 -24.808 17.503 1.00 60.47 92 SER A CA 1
ATOM 775 C C . SER A 1 92 ? -45.913 -24.984 16.157 1.00 60.47 92 SER A C 1
ATOM 777 O O . SER A 1 92 ? -46.852 -25.769 16.063 1.00 60.47 92 SER A O 1
ATOM 779 N N . SER A 1 93 ? -45.449 -24.318 15.094 1.00 59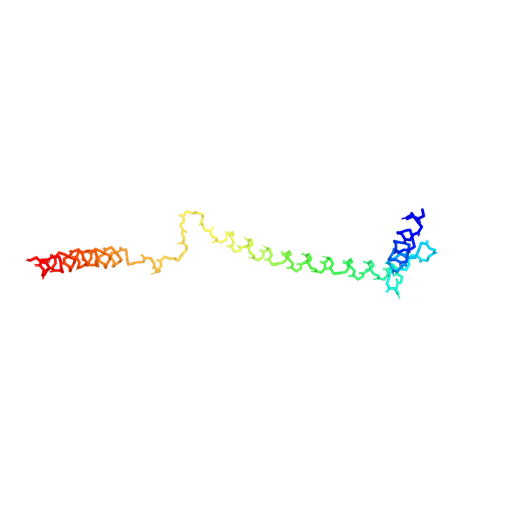.66 93 SER A N 1
ATOM 780 C CA . SER A 1 93 ? -46.042 -24.442 13.750 1.00 59.66 93 SER A CA 1
ATOM 781 C C . SER A 1 93 ? -45.793 -25.817 13.116 1.00 59.66 93 SER A C 1
ATOM 783 O O . SER A 1 93 ? -46.667 -26.338 12.426 1.00 59.66 93 SER A O 1
ATOM 785 N N . ILE A 1 94 ? -44.641 -26.444 13.386 1.00 60.31 94 ILE A N 1
ATOM 786 C CA . ILE A 1 94 ? -44.323 -27.808 12.929 1.00 60.31 94 ILE A CA 1
ATOM 787 C C . ILE A 1 94 ? -45.220 -28.843 13.632 1.00 60.31 94 ILE A C 1
ATOM 789 O O . ILE A 1 94 ? -45.743 -29.740 12.971 1.00 60.31 94 ILE A O 1
ATOM 793 N N . CYS A 1 95 ? -45.473 -28.694 14.939 1.00 57.69 95 CYS A N 1
ATOM 794 C CA . CYS A 1 95 ? -46.413 -29.559 15.668 1.00 57.69 95 CYS A CA 1
ATOM 795 C C . CYS A 1 95 ? -47.856 -29.463 15.138 1.00 57.69 95 CYS A C 1
ATOM 797 O O . CYS A 1 95 ? -48.550 -30.478 15.048 1.00 57.69 95 CYS A O 1
ATOM 799 N N . VAL A 1 96 ? -48.313 -28.265 14.756 1.00 59.38 96 VAL A N 1
ATOM 800 C CA . VAL A 1 96 ? -49.671 -28.072 14.217 1.00 59.38 96 VAL A CA 1
ATOM 801 C C . VAL A 1 96 ? -49.804 -28.653 12.802 1.00 59.38 96 VAL A C 1
ATOM 803 O O . VAL A 1 96 ? -50.818 -29.285 12.513 1.00 59.38 96 VAL A O 1
ATOM 806 N N . LEU A 1 97 ? -48.782 -28.544 11.942 1.00 56.97 97 LEU A N 1
ATOM 807 C CA . LEU A 1 97 ? -48.806 -29.181 10.614 1.00 56.97 97 LEU A CA 1
ATOM 808 C C . LEU A 1 97 ? -48.739 -30.718 10.669 1.00 56.97 97 LEU A C 1
ATOM 810 O O . LEU A 1 97 ? -49.342 -31.374 9.823 1.00 56.97 97 LEU A O 1
ATOM 814 N N . GLY A 1 98 ? -48.050 -31.303 11.655 1.00 55.78 98 GLY A N 1
ATOM 815 C CA . GLY A 1 98 ? -47.956 -32.762 11.816 1.00 55.78 98 GLY A CA 1
ATOM 816 C C . GLY A 1 98 ? -49.257 -33.438 12.266 1.00 55.78 98 GLY A C 1
ATOM 817 O O . GLY A 1 98 ? -49.443 -34.625 12.024 1.00 55.78 98 GLY A O 1
ATOM 818 N N . THR A 1 99 ? -50.180 -32.690 12.875 1.00 57.50 99 THR A N 1
ATOM 819 C CA . THR A 1 99 ? -51.452 -33.232 13.390 1.00 57.50 99 THR A CA 1
ATOM 820 C C . THR A 1 99 ? -52.566 -33.236 12.334 1.00 57.50 99 THR A C 1
ATOM 822 O O . THR A 1 99 ? -53.538 -33.965 12.471 1.00 57.50 99 THR A O 1
ATOM 825 N N . ILE A 1 100 ? -52.432 -32.466 11.248 1.00 52.41 100 ILE A N 1
ATOM 826 C CA . ILE A 1 100 ? -53.467 -32.351 10.198 1.00 52.41 100 ILE A CA 1
ATOM 827 C C . ILE A 1 100 ? -53.344 -33.473 9.141 1.00 52.41 100 ILE A C 1
ATOM 829 O O . ILE A 1 100 ? -54.216 -33.623 8.291 1.00 52.41 100 ILE A O 1
ATOM 833 N N . HIS A 1 101 ? -52.287 -34.292 9.196 1.00 45.81 101 HIS A N 1
ATOM 834 C CA . HIS A 1 101 ? -51.996 -35.317 8.185 1.00 45.81 101 HIS A CA 1
ATOM 835 C C . HIS A 1 101 ? -52.136 -36.775 8.672 1.00 45.81 101 HIS A C 1
ATOM 837 O O . HIS A 1 101 ? -51.568 -37.675 8.047 1.00 45.81 101 HIS A O 1
ATOM 843 N N . THR A 1 102 ? -52.897 -37.009 9.748 1.00 47.66 102 THR A N 1
ATOM 844 C CA . THR A 1 102 ? -53.304 -38.347 10.235 1.00 47.66 102 THR A CA 1
ATOM 845 C C . THR A 1 102 ? -54.802 -38.362 10.495 1.00 47.66 102 THR A C 1
ATOM 847 O O . THR A 1 102 ? -55.429 -39.403 10.207 1.00 47.66 102 THR A O 1
#

pLDDT: mean 71.91, std 14.73, range [45.81, 96.62]

Organism: NCBI:txid307959

Secondary structure (DSSP, 8-state):
-TTSHHHHHHHHHHHHH-BTTTTEETTEEHHHHHHHHHHHHHHHHHHHHHHHHHHHHHHHTS-SSS-S--TTS--HHHHHHHHHHHHHHHHHHHHHHHHTT-